Protein AF-A0A0M3HHJ2-F1 (afdb_monomer_lite)

Foldseek 3Di:
DVVVVVVCVPPPDDDDDDDDDPPDPDPVVSCVDPVVVVVVVVVVVVVVVVVVVVCVVPDDDPDPPCDPVNVVVVLVVVVLVVLVVLADPDDDDDPVLVVVLVVCVDPVDPDDDDDDDDDPPPCPSNSLSVSVVSCVVVVHDDDDD

pLDDT: mean 79.85, std 12.25, range [48.16, 93.69]

Structure (mmCIF, N/CA/C/O backbone):
data_AF-A0A0M3HHJ2-F1
#
_entry.id   AF-A0A0M3HHJ2-F1
#
loop_
_atom_site.group_PDB
_atom_site.id
_atom_site.type_symbol
_atom_site.label_atom_id
_atom_site.label_alt_id
_atom_site.label_comp_id
_atom_site.label_asym_id
_atom_site.label_entity_id
_atom_site.label_seq_id
_atom_site.pdbx_PDB_ins_code
_atom_site.Cartn_x
_atom_site.Cartn_y
_atom_site.Cartn_z
_atom_site.occupancy
_atom_site.B_iso_or_equiv
_atom_site.auth_seq_id
_atom_site.auth_comp_id
_atom_site.auth_asym_id
_atom_site.auth_atom_id
_atom_site.pdbx_PDB_model_num
ATOM 1 N N . MET A 1 1 ? 55.831 14.539 -34.216 1.00 48.16 1 MET A N 1
ATOM 2 C CA . MET A 1 1 ? 54.894 13.401 -34.379 1.00 48.16 1 MET A CA 1
ATOM 3 C C . MET A 1 1 ? 54.993 12.410 -33.214 1.00 48.16 1 MET A C 1
ATOM 5 O O . MET A 1 1 ? 53.961 11.958 -32.739 1.00 48.16 1 MET A O 1
ATOM 9 N N . GLU A 1 2 ? 56.197 12.122 -32.703 1.00 52.75 2 GLU A N 1
ATOM 10 C CA . GLU A 1 2 ? 56.403 11.235 -31.538 1.00 52.75 2 GLU A CA 1
ATOM 11 C C . GLU A 1 2 ? 55.781 11.752 -30.235 1.00 52.75 2 GLU A C 1
ATOM 13 O O . GLU A 1 2 ? 55.128 10.990 -29.535 1.00 52.75 2 GLU A O 1
ATOM 18 N N . ALA A 1 3 ? 55.873 13.056 -29.956 1.00 55.59 3 ALA A N 1
ATOM 19 C CA . ALA A 1 3 ? 55.270 13.647 -28.755 1.00 55.59 3 ALA A CA 1
ATOM 20 C C . ALA A 1 3 ? 53.742 13.441 -28.675 1.00 55.59 3 ALA A C 1
ATOM 22 O O . ALA A 1 3 ? 53.204 13.197 -27.600 1.00 55.59 3 ALA A O 1
ATOM 23 N N . LEU A 1 4 ? 53.047 13.474 -29.819 1.00 54.00 4 LEU A N 1
ATOM 24 C CA . LEU A 1 4 ? 51.604 13.230 -29.891 1.00 54.00 4 LEU A CA 1
ATOM 25 C C . LEU A 1 4 ? 51.278 11.743 -29.678 1.00 54.00 4 LEU A C 1
ATOM 27 O O . LEU A 1 4 ? 50.339 11.414 -28.961 1.00 54.00 4 LEU A O 1
ATOM 31 N N . LYS A 1 5 ? 52.080 10.837 -30.256 1.00 57.84 5 LYS A N 1
ATOM 32 C CA . LYS A 1 5 ? 51.948 9.387 -30.032 1.00 57.84 5 LYS A CA 1
ATOM 33 C C . LYS A 1 5 ? 52.146 9.013 -28.561 1.00 57.84 5 LYS A C 1
ATOM 35 O O . LYS A 1 5 ? 51.390 8.190 -28.046 1.00 57.84 5 LYS A O 1
ATOM 40 N N . ASN A 1 6 ? 53.117 9.633 -27.895 1.00 60.94 6 ASN A N 1
ATOM 41 C CA . ASN A 1 6 ? 53.414 9.367 -26.488 1.00 60.94 6 ASN A CA 1
ATOM 42 C C . ASN A 1 6 ? 52.291 9.886 -25.577 1.00 60.94 6 ASN A C 1
ATOM 44 O O . ASN A 1 6 ? 51.781 9.127 -24.760 1.00 60.94 6 ASN A O 1
ATOM 48 N N . ALA A 1 7 ? 51.800 11.108 -25.816 1.00 57.25 7 ALA A N 1
ATOM 49 C CA . ALA A 1 7 ? 50.676 11.674 -25.066 1.00 57.25 7 ALA A CA 1
ATOM 50 C C . ALA A 1 7 ? 49.378 10.848 -25.200 1.00 57.25 7 ALA A C 1
ATOM 52 O O . ALA A 1 7 ? 48.628 10.694 -24.238 1.00 57.25 7 ALA A O 1
ATOM 53 N N . ILE A 1 8 ? 49.116 10.277 -26.381 1.00 54.19 8 ILE A N 1
ATOM 54 C CA . ILE A 1 8 ? 47.955 9.401 -26.604 1.00 54.19 8 ILE A CA 1
ATOM 55 C C . ILE A 1 8 ? 48.124 8.072 -25.853 1.00 54.19 8 ILE A C 1
ATOM 57 O O . ILE A 1 8 ? 47.176 7.614 -25.216 1.00 54.19 8 ILE A O 1
ATOM 61 N N . SER A 1 9 ? 49.327 7.493 -25.875 1.00 56.72 9 SER A N 1
ATOM 62 C CA . SER A 1 9 ? 49.628 6.202 -25.236 1.00 56.72 9 SER A CA 1
ATOM 63 C C . SER A 1 9 ? 49.538 6.250 -23.704 1.00 56.72 9 SER A C 1
ATOM 65 O O . SER A 1 9 ? 49.167 5.258 -23.083 1.00 56.72 9 SER A O 1
ATOM 67 N N . GLU A 1 10 ? 49.825 7.401 -23.092 1.00 56.75 10 GLU A N 1
ATOM 68 C CA . GLU A 1 10 ? 49.788 7.600 -21.633 1.00 56.75 10 GLU A CA 1
ATOM 69 C C . GLU A 1 10 ? 48.380 7.897 -21.083 1.00 56.75 10 GLU A C 1
ATOM 71 O O . GLU A 1 10 ? 48.121 7.709 -19.897 1.00 56.75 10 GLU A O 1
ATOM 76 N N . SER A 1 11 ? 47.440 8.324 -21.931 1.00 53.50 11 SER A N 1
ATOM 77 C CA . SER A 1 11 ? 46.124 8.826 -21.501 1.00 53.50 11 SER A CA 1
ATOM 78 C C . SER A 1 11 ? 45.073 7.750 -21.184 1.00 53.50 11 SER A C 1
ATOM 80 O O . SER A 1 11 ? 43.945 8.082 -20.821 1.00 53.50 11 SER A O 1
ATOM 82 N N . GLY A 1 12 ? 45.388 6.461 -21.372 1.00 56.66 12 GLY A N 1
ATOM 83 C CA . GLY A 1 12 ? 44.400 5.372 -21.291 1.00 56.66 12 GLY A CA 1
ATOM 84 C C . GLY A 1 12 ? 43.265 5.485 -22.323 1.00 56.66 12 GLY A C 1
ATOM 85 O O . GLY A 1 12 ? 42.301 4.719 -22.278 1.00 56.66 12 GLY A O 1
ATOM 86 N N . ALA A 1 13 ? 43.359 6.438 -23.257 1.00 59.44 13 ALA A N 1
ATOM 87 C CA . ALA A 1 13 ? 42.352 6.676 -24.269 1.00 59.44 13 ALA A CA 1
ATOM 88 C C . ALA A 1 13 ? 42.357 5.545 -25.299 1.00 59.44 13 ALA A C 1
ATOM 90 O O . ALA A 1 13 ? 43.370 5.188 -25.897 1.00 59.44 13 ALA A O 1
ATOM 91 N N . SER A 1 14 ? 41.174 5.000 -25.547 1.00 56.97 14 SER A N 1
ATOM 92 C CA . SER A 1 14 ? 40.953 4.011 -26.590 1.00 56.97 14 SER A CA 1
ATOM 93 C C . SER A 1 14 ? 40.984 4.691 -27.964 1.00 56.97 14 SER A C 1
ATOM 95 O O . SER A 1 14 ? 40.041 5.391 -28.327 1.00 56.97 14 SER A O 1
ATOM 97 N N . THR A 1 15 ? 42.053 4.508 -28.744 1.00 60.69 15 THR A N 1
ATOM 98 C CA . THR A 1 15 ? 42.160 5.115 -30.082 1.00 60.69 15 THR A CA 1
ATOM 99 C C . THR A 1 15 ? 41.278 4.377 -31.097 1.00 60.69 15 THR A C 1
ATOM 101 O O . THR A 1 15 ? 41.229 3.143 -31.135 1.00 60.69 15 THR A O 1
ATOM 104 N N . ILE A 1 16 ? 40.572 5.134 -31.940 1.00 57.06 16 ILE A N 1
ATOM 105 C CA . ILE A 1 16 ? 39.999 4.636 -33.195 1.00 57.06 16 ILE A CA 1
ATOM 106 C C . ILE A 1 16 ? 40.971 5.062 -34.291 1.00 57.06 16 ILE A C 1
ATOM 108 O O . ILE A 1 16 ? 41.053 6.242 -34.619 1.00 57.06 16 ILE A O 1
ATOM 112 N N . ALA A 1 17 ? 41.747 4.116 -34.810 1.00 56.50 17 ALA A N 1
ATOM 113 C CA . ALA A 1 17 ? 42.614 4.352 -35.954 1.00 56.50 17 ALA A CA 1
ATOM 114 C C . ALA A 1 17 ? 41.963 3.724 -37.185 1.00 56.50 17 ALA A C 1
ATOM 116 O O . ALA A 1 17 ? 41.755 2.512 -37.226 1.00 56.50 17 ALA A O 1
ATOM 117 N N . LEU A 1 18 ? 41.641 4.548 -38.176 1.00 57.59 18 LEU A N 1
ATOM 118 C CA . LEU A 1 18 ? 41.281 4.078 -39.505 1.00 57.59 18 LEU A CA 1
ATOM 119 C C . LEU A 1 18 ? 42.432 4.396 -40.446 1.00 57.59 18 LEU A C 1
ATOM 121 O O . LEU A 1 18 ? 42.807 5.553 -40.621 1.00 57.59 18 LEU A O 1
ATOM 125 N N . SER A 1 19 ? 43.008 3.356 -41.036 1.00 56.81 19 SER A N 1
ATOM 126 C CA . SER A 1 19 ? 43.989 3.520 -42.098 1.00 56.81 19 SER A CA 1
ATOM 127 C C . SER A 1 19 ? 43.249 3.782 -43.402 1.00 56.81 19 SER A C 1
ATOM 129 O O . SER A 1 19 ? 42.636 2.877 -43.963 1.00 56.81 19 SER A O 1
ATOM 131 N N . VAL A 1 20 ? 43.308 5.022 -43.880 1.00 59.34 20 VAL A N 1
ATOM 132 C CA . VAL A 1 20 ? 42.865 5.375 -45.230 1.00 59.34 20 VAL A CA 1
ATOM 133 C C . VAL A 1 20 ? 44.094 5.483 -46.114 1.00 59.34 20 VAL A C 1
ATOM 135 O O . VAL A 1 20 ? 45.018 6.231 -45.806 1.00 59.34 20 VAL A O 1
ATOM 138 N N . GLN A 1 21 ? 44.096 4.739 -47.213 1.00 60.12 21 GLN A N 1
ATOM 139 C CA . GLN A 1 21 ? 45.000 4.979 -48.329 1.00 60.12 21 GLN A CA 1
ATOM 140 C C . GLN A 1 21 ? 44.179 5.641 -49.437 1.00 60.12 21 GLN A C 1
ATOM 142 O O . GLN A 1 21 ? 43.449 4.937 -50.140 1.00 60.12 21 GLN A O 1
ATOM 147 N N . PRO A 1 22 ? 44.211 6.980 -49.565 1.00 59.59 22 PRO A N 1
ATOM 148 C CA . PRO A 1 22 ? 43.625 7.622 -50.730 1.00 59.59 22 PRO A CA 1
ATOM 149 C C . PRO A 1 22 ? 44.327 7.081 -51.985 1.00 59.59 22 PRO A C 1
ATOM 151 O O . PRO A 1 22 ? 45.543 6.888 -52.000 1.00 59.59 22 PRO A O 1
ATOM 154 N N . GLN A 1 23 ? 43.556 6.769 -53.029 1.00 57.31 23 GLN A N 1
ATOM 155 C CA . GLN A 1 23 ? 44.124 6.400 -54.325 1.00 57.31 23 GLN A CA 1
ATOM 156 C C . GLN A 1 23 ? 44.647 7.675 -54.999 1.00 57.31 23 GLN A C 1
ATOM 158 O O . GLN A 1 23 ? 43.946 8.283 -55.801 1.00 57.31 23 GLN A O 1
ATOM 163 N N . GLY A 1 24 ? 45.859 8.091 -54.627 1.00 61.88 24 GLY A N 1
ATOM 164 C CA . GLY A 1 24 ? 46.546 9.263 -55.174 1.00 61.88 24 GLY A CA 1
ATOM 165 C C . GLY A 1 24 ? 46.856 10.342 -54.134 1.00 61.88 24 GLY A C 1
ATOM 166 O O . GLY A 1 24 ? 46.268 10.376 -53.055 1.00 61.88 24 GLY A O 1
ATOM 167 N N . ASP A 1 25 ? 47.791 11.225 -54.489 1.00 65.94 25 ASP A N 1
ATOM 168 C CA . ASP A 1 25 ? 48.293 12.307 -53.629 1.00 65.94 25 ASP A CA 1
ATOM 169 C C . ASP A 1 25 ? 47.376 13.550 -53.611 1.00 65.94 25 ASP A C 1
ATOM 171 O O . ASP A 1 25 ? 47.630 14.505 -52.876 1.00 65.94 25 ASP A O 1
ATOM 175 N N . ASP A 1 26 ? 46.302 13.550 -54.410 1.00 76.25 26 ASP A N 1
ATOM 176 C CA . ASP A 1 26 ? 45.346 14.655 -54.501 1.00 76.25 26 ASP A CA 1
ATOM 177 C C . ASP A 1 26 ? 44.204 14.494 -53.484 1.00 76.25 26 ASP A C 1
ATOM 179 O O . ASP A 1 26 ? 43.200 13.803 -53.698 1.00 76.25 26 ASP A O 1
ATOM 183 N N . ILE A 1 27 ? 44.384 15.155 -52.344 1.00 72.88 27 ILE A N 1
ATOM 184 C CA . ILE A 1 27 ? 43.429 15.174 -51.235 1.00 72.88 27 ILE A CA 1
ATOM 185 C C . ILE A 1 27 ? 42.134 15.899 -51.630 1.00 72.88 27 ILE A C 1
ATOM 187 O O . ILE A 1 27 ? 41.060 15.484 -51.195 1.00 72.88 27 ILE A O 1
ATOM 191 N N . GLU A 1 28 ? 42.198 16.945 -52.459 1.00 77.25 28 GLU A N 1
ATOM 192 C CA . GLU A 1 28 ? 41.009 17.709 -52.861 1.00 77.25 28 GLU A CA 1
ATOM 193 C C . GLU A 1 28 ? 40.093 16.861 -53.748 1.00 77.25 28 GLU A C 1
ATOM 195 O O . GLU A 1 28 ? 38.879 16.811 -53.521 1.00 77.25 28 GLU A O 1
ATOM 200 N N . ALA A 1 29 ? 40.677 16.109 -54.684 1.00 77.12 29 ALA A N 1
ATOM 201 C CA . ALA A 1 29 ? 39.942 15.141 -55.492 1.00 77.12 29 ALA A CA 1
ATOM 202 C C . ALA A 1 29 ? 39.363 13.997 -54.641 1.00 77.12 29 ALA A C 1
ATOM 204 O O . ALA A 1 29 ? 38.242 13.539 -54.884 1.00 77.12 29 ALA A O 1
ATOM 205 N N . TRP A 1 30 ? 40.090 13.545 -53.613 1.00 79.56 30 TRP A N 1
ATOM 206 C CA . TRP A 1 30 ? 39.602 12.504 -52.710 1.00 79.56 30 TRP A CA 1
ATOM 207 C C . TRP A 1 30 ? 38.410 12.968 -51.865 1.00 79.56 30 TRP A C 1
ATOM 209 O O . TRP A 1 30 ? 37.441 12.216 -51.750 1.00 79.56 30 TRP A O 1
ATOM 219 N N . LEU A 1 31 ? 38.433 14.196 -51.332 1.00 78.62 31 LEU A N 1
ATOM 220 C CA . LEU A 1 31 ? 37.332 14.768 -50.539 1.00 78.62 31 LEU A CA 1
ATOM 221 C C . LEU A 1 31 ? 36.017 14.859 -51.326 1.00 78.62 31 LEU A C 1
ATOM 223 O O . LEU A 1 31 ? 34.941 14.766 -50.741 1.00 78.62 31 LEU A O 1
ATOM 227 N N . GLN A 1 32 ? 36.096 15.006 -52.649 1.00 80.19 32 GLN A N 1
ATOM 228 C CA . GLN A 1 32 ? 34.934 15.035 -53.545 1.00 80.19 32 GLN A CA 1
ATOM 229 C C . GLN A 1 32 ? 34.522 13.638 -54.045 1.00 80.19 32 GLN A C 1
ATOM 231 O O . GLN A 1 32 ? 33.596 13.502 -54.847 1.00 80.19 32 GLN A O 1
ATOM 236 N N . SER A 1 33 ? 35.214 12.583 -53.607 1.00 79.94 33 SER A N 1
ATOM 237 C CA . SER A 1 33 ? 34.991 11.222 -54.083 1.00 79.94 33 SER A CA 1
ATOM 238 C C . SER A 1 33 ? 33.978 10.457 -53.227 1.00 79.94 33 SER A C 1
ATOM 240 O O . SER A 1 33 ? 33.915 10.591 -52.007 1.00 79.94 33 SER A O 1
ATOM 242 N N . ARG A 1 34 ? 33.284 9.495 -53.847 1.00 80.50 34 ARG A N 1
ATOM 243 C CA . ARG A 1 34 ? 32.437 8.526 -53.123 1.00 80.50 34 ARG A CA 1
ATOM 244 C C . ARG A 1 34 ? 33.210 7.674 -52.108 1.00 80.50 34 ARG A C 1
ATOM 246 O O . ARG A 1 34 ? 32.599 7.038 -51.251 1.00 80.50 34 ARG A O 1
ATOM 253 N N . ALA A 1 35 ? 34.533 7.574 -52.249 1.00 78.56 35 ALA A N 1
ATOM 254 C CA . ALA A 1 35 ? 35.369 6.846 -51.303 1.00 78.56 35 ALA A CA 1
ATOM 255 C C . ALA A 1 35 ? 35.505 7.611 -49.977 1.00 78.56 35 ALA A C 1
ATOM 257 O O . ALA A 1 35 ? 35.519 6.977 -48.924 1.00 78.56 35 ALA A O 1
ATOM 258 N N . HIS A 1 36 ? 35.537 8.947 -50.026 1.00 81.12 36 HIS A N 1
ATOM 259 C CA . HIS A 1 36 ? 35.484 9.798 -48.840 1.00 81.12 36 HIS A CA 1
ATOM 260 C C . HIS A 1 36 ? 34.131 9.677 -48.127 1.00 81.12 36 HIS A C 1
ATOM 262 O O . HIS A 1 36 ? 34.112 9.421 -46.926 1.00 81.12 36 HIS A O 1
ATOM 268 N N . ASP A 1 37 ? 33.012 9.727 -48.854 1.00 83.00 37 ASP A N 1
ATOM 269 C CA . ASP A 1 37 ? 31.679 9.583 -48.243 1.00 83.00 37 ASP A CA 1
ATOM 270 C C . ASP A 1 37 ? 31.536 8.245 -47.496 1.00 83.00 37 ASP A C 1
ATOM 272 O O . ASP A 1 37 ? 31.170 8.202 -46.322 1.00 83.00 37 ASP A O 1
ATOM 276 N N . LYS A 1 38 ? 31.950 7.139 -48.132 1.00 82.44 38 LYS A N 1
ATOM 277 C CA . LYS A 1 38 ? 31.966 5.807 -47.499 1.00 82.44 38 LYS A CA 1
ATOM 278 C C . LYS A 1 38 ? 32.879 5.733 -46.278 1.00 82.44 38 LYS A C 1
ATOM 280 O O . LYS A 1 38 ? 32.596 4.976 -45.346 1.00 82.44 38 LYS A O 1
ATOM 285 N N . TYR A 1 39 ? 33.989 6.465 -46.297 1.00 82.06 39 TYR A N 1
ATOM 286 C CA . TYR A 1 39 ? 34.889 6.551 -45.156 1.00 82.06 39 TYR A CA 1
ATOM 287 C C . TYR A 1 39 ? 34.216 7.262 -43.977 1.00 82.06 39 TYR A C 1
ATOM 289 O O . TYR A 1 39 ? 34.254 6.736 -42.865 1.00 82.06 39 TYR A O 1
ATOM 297 N N . ILE A 1 40 ? 33.554 8.399 -44.219 1.00 81.50 40 ILE A N 1
ATOM 298 C CA . ILE A 1 40 ? 32.820 9.143 -43.187 1.00 81.50 40 ILE A CA 1
ATOM 299 C C . ILE A 1 40 ? 31.703 8.291 -42.580 1.00 81.50 40 ILE A C 1
ATOM 301 O O . ILE A 1 40 ? 31.589 8.230 -41.352 1.00 81.50 40 ILE A O 1
ATOM 305 N N . ASP A 1 41 ? 30.938 7.571 -43.402 1.00 84.56 41 ASP A N 1
ATOM 306 C CA . ASP A 1 41 ? 29.889 6.663 -42.922 1.00 84.56 41 ASP A CA 1
ATOM 307 C C . ASP A 1 41 ? 30.471 5.546 -42.044 1.00 84.56 41 ASP A C 1
ATOM 309 O O . ASP A 1 41 ? 29.999 5.295 -40.931 1.00 84.56 41 ASP A O 1
ATOM 313 N N . SER A 1 42 ? 31.550 4.908 -42.508 1.00 81.69 42 SER A N 1
ATOM 314 C CA . SER A 1 42 ? 32.218 3.823 -41.777 1.00 81.69 42 SER A CA 1
ATOM 315 C C . SER A 1 42 ? 32.805 4.306 -40.448 1.00 81.69 42 SER A C 1
ATOM 317 O O . SER A 1 42 ? 32.677 3.631 -39.425 1.00 81.69 42 SER A O 1
ATOM 319 N N . PHE A 1 43 ? 33.417 5.492 -40.439 1.00 82.62 43 PHE A N 1
ATOM 320 C CA . PHE A 1 43 ? 33.934 6.120 -39.227 1.00 82.62 43 PHE A CA 1
ATOM 321 C C . PHE A 1 43 ? 32.812 6.436 -38.238 1.00 82.62 43 PHE A C 1
ATOM 323 O O . PHE A 1 43 ? 32.913 6.090 -37.060 1.00 82.62 43 PHE A O 1
ATOM 330 N N . THR A 1 44 ? 31.720 7.028 -38.719 1.00 85.00 44 THR A N 1
ATOM 331 C CA . THR A 1 44 ? 30.567 7.394 -37.891 1.00 85.00 44 THR A CA 1
ATOM 332 C C . THR A 1 44 ? 29.950 6.164 -37.228 1.00 85.00 44 THR A C 1
ATOM 334 O O . THR A 1 44 ? 29.718 6.174 -36.018 1.00 85.00 44 THR A O 1
ATOM 337 N N . HIS A 1 45 ? 29.762 5.073 -37.976 1.00 86.19 45 HIS A N 1
ATOM 338 C CA . HIS A 1 45 ? 29.265 3.812 -37.422 1.00 86.19 45 HIS A CA 1
ATOM 339 C C . HIS A 1 45 ? 30.166 3.259 -36.313 1.00 86.19 45 HIS A C 1
ATOM 341 O O . HIS A 1 45 ? 29.678 2.932 -35.230 1.00 86.19 45 HIS A O 1
ATOM 347 N N . LEU A 1 46 ? 31.481 3.221 -36.540 1.00 82.50 46 LEU A N 1
ATOM 348 C CA . LEU A 1 46 ? 32.439 2.713 -35.556 1.00 82.50 46 LEU A CA 1
ATOM 349 C C . LEU A 1 46 ? 32.478 3.558 -34.278 1.00 82.50 46 LEU A C 1
ATOM 351 O O . LEU A 1 46 ? 32.586 3.010 -33.178 1.00 82.50 46 LEU A O 1
ATOM 355 N N . VAL A 1 47 ? 32.373 4.883 -34.405 1.00 83.81 47 VAL A N 1
ATOM 356 C CA . VAL A 1 47 ? 32.300 5.790 -33.252 1.00 83.81 47 VAL A CA 1
ATOM 357 C C . VAL A 1 47 ? 31.013 5.551 -32.462 1.00 83.81 47 VAL A C 1
ATOM 359 O O . VAL A 1 47 ? 31.074 5.397 -31.241 1.00 83.81 47 VAL A O 1
ATOM 362 N N . ILE A 1 48 ? 29.861 5.471 -33.138 1.00 87.69 48 ILE A N 1
ATOM 363 C CA . ILE A 1 48 ? 28.559 5.241 -32.494 1.00 87.69 48 ILE A CA 1
ATOM 364 C C . ILE A 1 48 ? 28.546 3.910 -31.741 1.00 87.69 48 ILE A C 1
ATOM 366 O O . ILE A 1 48 ? 28.142 3.871 -30.577 1.00 87.69 48 ILE A O 1
ATOM 370 N N . ASP A 1 49 ? 29.008 2.828 -32.367 1.00 84.06 49 ASP A N 1
ATOM 371 C CA . ASP A 1 49 ? 29.007 1.508 -31.736 1.00 84.06 49 ASP A CA 1
ATOM 372 C C . ASP A 1 49 ? 29.945 1.457 -30.528 1.00 84.06 49 ASP A C 1
ATOM 374 O O . ASP A 1 49 ? 29.595 0.894 -29.488 1.00 84.06 49 ASP A O 1
ATOM 378 N N . ARG A 1 50 ? 31.110 2.111 -30.606 1.00 82.06 50 ARG A N 1
ATOM 379 C CA . ARG A 1 50 ? 32.041 2.179 -29.474 1.00 82.06 50 ARG A CA 1
ATOM 380 C C . ARG A 1 50 ? 31.480 2.998 -28.316 1.00 82.06 50 ARG A C 1
ATOM 382 O O . ARG A 1 50 ? 31.606 2.570 -27.171 1.00 82.06 50 ARG A O 1
ATOM 389 N N . LEU A 1 51 ? 30.830 4.130 -28.597 1.00 83.31 51 LEU A N 1
ATOM 390 C CA . LEU A 1 51 ? 30.149 4.931 -27.576 1.00 83.31 51 LEU A CA 1
ATOM 391 C C . LEU A 1 51 ? 29.001 4.154 -26.931 1.00 83.31 51 LEU A C 1
ATOM 393 O O . LEU A 1 51 ? 28.883 4.162 -25.708 1.00 83.31 51 LEU A O 1
ATOM 397 N N . ARG A 1 52 ? 28.197 3.433 -27.721 1.00 84.00 52 ARG A N 1
ATOM 398 C CA . ARG A 1 52 ? 27.115 2.587 -27.201 1.00 84.00 52 ARG A CA 1
ATOM 399 C C . ARG A 1 52 ? 27.662 1.516 -26.260 1.00 84.00 52 ARG A C 1
ATOM 401 O O . ARG A 1 52 ? 27.167 1.389 -25.147 1.00 84.00 52 ARG A O 1
ATOM 408 N N . ASN A 1 53 ? 28.716 0.811 -26.668 1.00 81.38 53 ASN A N 1
ATOM 409 C CA . ASN A 1 53 ? 29.349 -0.221 -25.847 1.00 81.38 53 ASN A CA 1
ATOM 410 C C . ASN A 1 53 ? 29.968 0.354 -24.565 1.00 81.38 53 ASN A C 1
ATOM 412 O O . ASN A 1 53 ? 29.839 -0.250 -23.502 1.00 81.38 53 ASN A O 1
ATOM 416 N N . LEU A 1 54 ? 30.589 1.536 -24.639 1.00 79.56 54 LEU A N 1
ATOM 417 C CA . LEU A 1 54 ? 31.121 2.226 -23.465 1.00 79.56 54 LEU A CA 1
ATOM 418 C C . LEU A 1 54 ? 29.999 2.602 -22.490 1.00 79.56 54 LEU A C 1
ATOM 420 O O . LEU A 1 54 ? 30.091 2.284 -21.305 1.00 79.56 54 LEU A O 1
ATOM 424 N N . ILE A 1 55 ? 28.920 3.211 -22.989 1.00 78.75 55 ILE A N 1
ATOM 425 C CA . ILE A 1 55 ? 27.741 3.553 -22.184 1.00 78.75 55 ILE A CA 1
ATOM 426 C C . ILE A 1 55 ? 27.167 2.294 -21.532 1.00 78.75 55 ILE A C 1
ATOM 428 O O . ILE A 1 55 ? 26.932 2.299 -20.329 1.00 78.75 55 ILE A O 1
ATOM 432 N N . SER A 1 56 ? 27.006 1.200 -22.278 1.00 76.06 56 SER A N 1
ATOM 433 C CA . SER A 1 56 ? 26.532 -0.077 -21.735 1.00 76.06 56 SER A CA 1
ATOM 434 C C . SER A 1 56 ? 27.471 -0.674 -20.683 1.00 76.06 56 SER A C 1
ATOM 436 O O . SER A 1 56 ? 26.990 -1.298 -19.746 1.00 76.06 56 SER A O 1
ATOM 438 N N . SER A 1 57 ? 28.787 -0.481 -20.809 1.00 75.06 57 SER A N 1
ATOM 439 C CA . SER A 1 57 ? 29.774 -0.988 -19.843 1.00 75.06 57 SER A CA 1
ATOM 440 C C . SER A 1 57 ? 29.827 -0.196 -18.531 1.00 75.06 57 SER A C 1
ATOM 442 O O . SER A 1 57 ? 30.189 -0.754 -17.499 1.00 75.06 57 SER A O 1
ATOM 444 N N . ILE A 1 58 ? 29.468 1.094 -18.565 1.00 74.81 58 ILE A N 1
ATOM 445 C CA . ILE A 1 58 ? 29.450 1.991 -17.394 1.00 74.81 58 ILE A CA 1
ATOM 446 C C . ILE A 1 58 ? 28.051 2.057 -16.770 1.00 74.81 58 ILE A C 1
ATOM 448 O O . ILE A 1 58 ? 27.913 2.358 -15.584 1.00 74.81 58 ILE A O 1
ATOM 452 N N . ALA A 1 59 ? 27.005 1.784 -17.551 1.00 70.19 59 ALA A N 1
ATOM 453 C CA . ALA A 1 59 ? 25.644 1.719 -17.054 1.00 70.19 59 ALA A CA 1
ATOM 454 C C . ALA A 1 59 ? 25.561 0.659 -15.952 1.00 70.19 59 ALA A C 1
ATOM 456 O O . ALA A 1 59 ? 25.691 -0.540 -16.201 1.00 70.19 59 ALA A O 1
ATOM 457 N N . ALA A 1 60 ? 25.336 1.112 -14.718 1.00 63.44 60 ALA A N 1
ATOM 458 C CA . ALA A 1 60 ? 24.997 0.215 -13.631 1.00 63.44 60 ALA A CA 1
ATOM 459 C C . ALA A 1 60 ? 23.758 -0.596 -14.047 1.00 63.44 60 ALA A C 1
ATOM 461 O O . ALA A 1 60 ? 22.835 -0.019 -14.641 1.00 63.44 60 ALA A O 1
ATOM 462 N N . PRO A 1 61 ? 23.706 -1.910 -13.756 1.00 63.34 61 PRO A N 1
ATOM 463 C CA . PRO A 1 61 ? 22.480 -2.663 -13.957 1.00 63.34 61 PRO A CA 1
ATOM 464 C C . PRO A 1 61 ? 21.351 -1.915 -13.240 1.00 63.34 61 PRO A C 1
ATOM 466 O O . PRO A 1 61 ? 21.572 -1.429 -12.123 1.00 63.34 61 PRO A O 1
ATOM 469 N N . PRO A 1 62 ? 20.170 -1.758 -13.866 1.00 60.66 62 PRO A N 1
ATOM 470 C CA . PRO A 1 62 ? 19.062 -1.081 -13.216 1.00 60.66 62 PRO A CA 1
ATOM 471 C C . PRO A 1 62 ? 18.844 -1.754 -11.864 1.00 60.66 62 PRO A C 1
ATOM 473 O O . PRO A 1 62 ? 18.721 -2.980 -11.794 1.00 60.66 62 PRO A O 1
ATOM 476 N N . ALA A 1 63 ? 18.865 -0.957 -10.789 1.00 61.81 63 ALA A N 1
ATOM 477 C CA . ALA A 1 63 ? 18.530 -1.455 -9.463 1.00 61.81 63 ALA A CA 1
ATOM 478 C C . ALA A 1 63 ? 17.218 -2.243 -9.590 1.00 61.81 63 ALA A C 1
ATOM 480 O O . ALA A 1 63 ? 16.324 -1.768 -10.304 1.00 61.81 63 ALA A O 1
ATOM 481 N N . PRO A 1 64 ? 17.102 -3.440 -8.981 1.00 61.19 64 PRO A N 1
ATOM 482 C CA . PRO A 1 64 ? 15.896 -4.243 -9.106 1.00 61.19 64 PRO A CA 1
ATOM 483 C C . PRO A 1 64 ? 14.712 -3.341 -8.786 1.00 61.19 64 PRO A C 1
A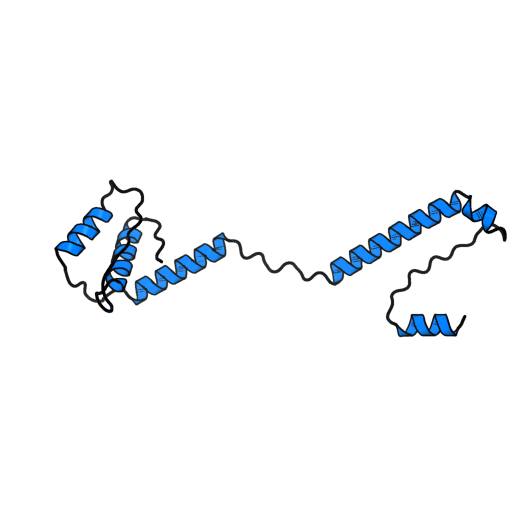TOM 485 O O . PRO A 1 64 ? 14.658 -2.748 -7.707 1.00 61.19 64 PRO A O 1
ATOM 488 N N . SER A 1 65 ? 13.826 -3.154 -9.766 1.00 65.38 65 SER A N 1
ATOM 489 C CA . SER A 1 65 ? 12.701 -2.245 -9.625 1.00 65.38 65 SER A CA 1
ATOM 490 C C . SER A 1 65 ? 11.822 -2.804 -8.515 1.00 65.38 65 SER A C 1
ATOM 492 O O . SER A 1 65 ? 11.076 -3.762 -8.734 1.00 65.38 65 SER A O 1
ATOM 494 N N . ILE A 1 66 ? 11.945 -2.264 -7.304 1.00 72.00 66 ILE A N 1
ATOM 495 C CA . ILE A 1 66 ? 11.034 -2.610 -6.221 1.00 72.00 66 ILE A CA 1
ATOM 496 C C . ILE A 1 66 ? 9.676 -2.104 -6.687 1.00 72.00 66 ILE A C 1
ATOM 498 O O . ILE A 1 66 ? 9.437 -0.900 -6.764 1.00 72.00 66 ILE A O 1
ATOM 502 N N . SER A 1 67 ? 8.817 -3.033 -7.097 1.00 81.00 67 SER A N 1
ATOM 503 C CA . SER A 1 67 ? 7.493 -2.685 -7.597 1.00 81.00 67 SER A CA 1
ATOM 504 C C . SER A 1 67 ? 6.712 -1.952 -6.505 1.00 81.00 67 SER A C 1
ATOM 506 O O . SER A 1 67 ? 6.844 -2.264 -5.319 1.00 81.00 67 SER A O 1
ATOM 508 N N . ALA A 1 68 ? 5.854 -1.007 -6.893 1.00 80.62 68 ALA A N 1
ATOM 509 C CA . ALA A 1 68 ? 4.970 -0.320 -5.950 1.00 80.62 68 ALA A CA 1
ATOM 510 C C . ALA A 1 68 ? 4.145 -1.318 -5.111 1.00 80.62 68 ALA A C 1
ATOM 512 O O . ALA A 1 68 ? 3.935 -1.103 -3.921 1.00 80.62 68 ALA A O 1
ATOM 513 N N . SER A 1 69 ? 3.769 -2.460 -5.699 1.00 79.75 69 SER A N 1
ATOM 514 C CA . SER A 1 69 ? 3.115 -3.569 -4.999 1.00 79.75 69 SER A CA 1
ATOM 515 C C . SER A 1 69 ? 3.969 -4.193 -3.893 1.00 79.75 69 SER A C 1
ATOM 517 O O . SER A 1 69 ? 3.430 -4.557 -2.854 1.00 79.75 69 SER A O 1
ATOM 519 N N . MET A 1 70 ? 5.289 -4.311 -4.076 1.00 84.56 70 MET A N 1
ATOM 520 C CA . MET A 1 70 ? 6.180 -4.824 -3.027 1.00 84.56 70 MET A CA 1
ATOM 521 C C . MET A 1 70 ? 6.311 -3.841 -1.865 1.00 84.56 70 MET A C 1
ATOM 523 O O . MET A 1 70 ? 6.349 -4.270 -0.715 1.00 84.56 70 MET A O 1
ATOM 527 N N . ILE A 1 71 ? 6.355 -2.538 -2.156 1.00 85.00 71 ILE A N 1
ATOM 528 C CA . ILE A 1 71 ? 6.394 -1.494 -1.123 1.00 85.00 71 ILE A CA 1
ATOM 529 C C . ILE A 1 71 ? 5.090 -1.510 -0.324 1.00 85.00 71 ILE A C 1
ATOM 531 O O . ILE A 1 71 ? 5.137 -1.621 0.896 1.00 85.00 71 ILE A O 1
ATOM 535 N N . ALA A 1 72 ? 3.945 -1.485 -1.013 1.00 82.94 72 ALA A N 1
ATOM 536 C CA . ALA A 1 72 ? 2.629 -1.501 -0.379 1.00 82.94 72 ALA A CA 1
ATOM 537 C C . ALA A 1 72 ? 2.415 -2.756 0.478 1.00 82.94 72 ALA A C 1
ATOM 539 O O . ALA A 1 72 ? 1.922 -2.658 1.597 1.00 82.94 72 ALA A O 1
ATOM 540 N N . LYS A 1 73 ? 2.840 -3.929 -0.011 1.00 85.50 73 LYS A N 1
ATOM 541 C CA . LYS A 1 73 ? 2.771 -5.169 0.768 1.00 85.50 73 LYS A CA 1
ATOM 542 C C . LYS A 1 73 ? 3.625 -5.089 2.033 1.00 85.50 73 LYS A C 1
ATOM 544 O O . LYS A 1 73 ? 3.147 -5.424 3.105 1.00 85.50 73 LYS A O 1
ATOM 549 N N . LYS A 1 74 ? 4.865 -4.608 1.918 1.00 87.38 74 LYS A N 1
ATOM 550 C CA . LYS A 1 74 ? 5.761 -4.467 3.072 1.00 87.38 74 LYS A CA 1
ATOM 551 C C . LYS A 1 74 ? 5.219 -3.471 4.102 1.00 87.38 74 LYS A C 1
ATOM 553 O O . LYS A 1 74 ? 5.360 -3.702 5.297 1.00 87.38 74 LYS A O 1
ATOM 558 N N . GLU A 1 75 ? 4.627 -2.369 3.651 1.00 86.25 75 GLU A N 1
ATOM 559 C CA . GLU A 1 75 ? 3.969 -1.392 4.522 1.00 86.25 75 GLU A CA 1
ATOM 560 C C . GLU A 1 75 ? 2.775 -2.020 5.252 1.00 86.25 75 GLU A C 1
ATOM 562 O O . GLU A 1 75 ? 2.669 -1.895 6.472 1.00 86.25 75 GLU A O 1
ATOM 567 N N . ASP A 1 76 ? 1.923 -2.762 4.540 1.00 85.00 76 ASP A N 1
ATOM 568 C CA . ASP A 1 76 ? 0.800 -3.464 5.159 1.00 85.00 76 ASP A CA 1
ATOM 569 C C . ASP A 1 76 ? 1.268 -4.506 6.186 1.00 85.00 76 ASP A C 1
ATOM 571 O O . ASP A 1 76 ? 0.782 -4.496 7.319 1.00 85.00 76 ASP A O 1
ATOM 575 N N . ASP A 1 77 ? 2.272 -5.323 5.845 1.00 87.88 77 ASP A N 1
ATOM 576 C CA . ASP A 1 77 ? 2.866 -6.324 6.741 1.00 87.88 77 ASP A CA 1
ATOM 577 C C . ASP A 1 77 ? 3.353 -5.678 8.057 1.00 87.88 77 ASP A C 1
ATOM 579 O O . ASP A 1 77 ? 3.051 -6.176 9.144 1.00 87.88 77 ASP A O 1
ATOM 583 N N . LEU A 1 78 ? 4.020 -4.517 7.980 1.00 88.25 78 LEU A N 1
ATOM 584 C CA . LEU A 1 78 ? 4.471 -3.760 9.156 1.00 88.25 78 LEU A CA 1
ATOM 585 C C . LEU A 1 78 ? 3.301 -3.274 10.021 1.00 88.25 78 LEU A C 1
ATOM 587 O O . LEU A 1 78 ? 3.360 -3.342 11.252 1.00 88.25 78 LEU A O 1
ATOM 591 N N . HIS A 1 79 ? 2.222 -2.790 9.404 1.00 85.75 79 HIS A N 1
ATOM 592 C CA . HIS A 1 79 ? 1.037 -2.365 10.147 1.00 85.75 79 HIS A CA 1
ATOM 593 C C . HIS A 1 79 ? 0.304 -3.545 10.798 1.00 85.75 79 HIS A C 1
ATOM 595 O O . HIS A 1 79 ? -0.227 -3.393 11.902 1.00 85.75 79 HIS A O 1
ATOM 601 N N . VAL A 1 80 ? 0.275 -4.714 10.149 1.00 86.19 80 VAL A N 1
ATOM 602 C CA . VAL A 1 80 ? -0.275 -5.947 10.732 1.00 86.19 80 VAL A CA 1
ATOM 6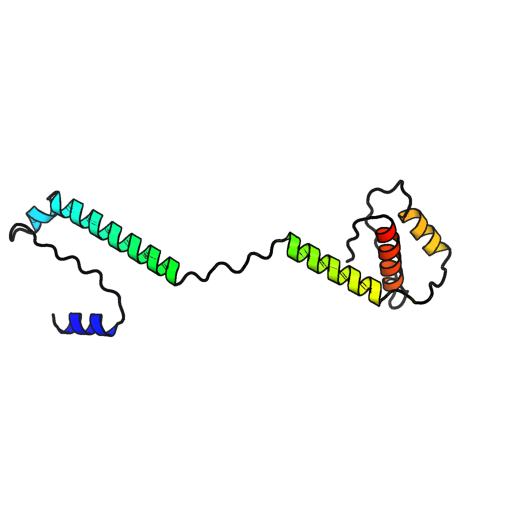03 C C . VAL A 1 80 ? 0.551 -6.389 11.937 1.00 86.19 80 VAL A C 1
ATOM 605 O O . VAL A 1 80 ? -0.018 -6.643 13.003 1.00 86.19 80 VAL A O 1
ATOM 608 N N . GLU A 1 81 ? 1.874 -6.450 11.794 1.00 89.06 81 GLU A N 1
ATOM 609 C CA . GLU A 1 81 ? 2.786 -6.843 12.870 1.00 89.06 81 GLU A CA 1
ATOM 610 C C . GLU A 1 81 ? 2.649 -5.903 14.073 1.00 89.06 81 GLU A C 1
ATOM 612 O O . GLU A 1 81 ? 2.435 -6.350 15.205 1.00 89.06 81 GLU A O 1
ATOM 617 N N . PHE A 1 82 ? 2.654 -4.590 13.822 1.00 88.75 82 PHE A N 1
ATOM 618 C CA . PHE A 1 82 ? 2.476 -3.591 14.868 1.00 88.75 82 PHE A CA 1
ATOM 619 C C . PHE A 1 82 ? 1.130 -3.744 15.580 1.00 88.75 82 PHE A C 1
ATOM 621 O O . PHE A 1 82 ? 1.098 -3.837 16.807 1.00 88.75 82 PHE A O 1
ATOM 628 N N . ALA A 1 83 ? 0.022 -3.819 14.837 1.00 87.06 83 ALA A N 1
ATOM 629 C CA . ALA A 1 83 ? -1.303 -3.948 15.435 1.00 87.06 83 ALA A CA 1
ATOM 630 C C . ALA A 1 83 ? -1.432 -5.218 16.282 1.00 87.06 83 ALA A C 1
ATOM 632 O O . ALA A 1 83 ? -2.025 -5.175 17.359 1.00 87.06 83 ALA A O 1
ATOM 633 N N . THR A 1 84 ? -0.828 -6.319 15.833 1.00 86.12 84 THR A N 1
ATOM 634 C CA . THR A 1 84 ? -0.784 -7.582 16.579 1.00 86.12 84 THR A CA 1
ATOM 635 C C . THR A 1 84 ? 0.015 -7.427 17.874 1.00 86.12 84 THR A C 1
ATOM 637 O O . THR A 1 84 ? -0.451 -7.853 18.928 1.00 86.12 84 THR A O 1
ATOM 640 N N . SER A 1 85 ? 1.170 -6.753 17.830 1.00 87.06 85 SER A N 1
ATOM 641 C CA . SER A 1 85 ? 2.008 -6.507 19.016 1.00 87.06 85 SER A CA 1
ATOM 642 C C . SER A 1 85 ? 1.353 -5.590 20.058 1.00 87.06 85 SER A C 1
ATOM 644 O O . SER A 1 85 ? 1.624 -5.711 21.250 1.00 87.06 85 SER A O 1
ATOM 646 N N . GLN A 1 86 ? 0.490 -4.670 19.615 1.00 86.94 86 GLN A N 1
ATOM 647 C CA . GLN A 1 86 ? -0.166 -3.668 20.460 1.00 86.94 86 GLN A CA 1
ATOM 648 C C . GLN A 1 86 ? -1.584 -4.070 20.885 1.00 86.94 86 GLN A C 1
ATOM 650 O O . GLN A 1 86 ? -2.304 -3.268 21.491 1.00 86.94 86 GLN A O 1
ATOM 655 N N . MET A 1 87 ? -2.019 -5.292 20.566 1.00 84.88 87 MET A N 1
ATOM 656 C CA . MET A 1 87 ? -3.333 -5.771 20.974 1.00 84.88 87 MET A CA 1
ATOM 657 C C . MET A 1 87 ? -3.415 -5.859 22.506 1.00 84.88 87 MET A C 1
ATOM 659 O O . MET A 1 87 ? -2.580 -6.506 23.138 1.00 84.88 87 MET A O 1
ATOM 663 N N . PRO A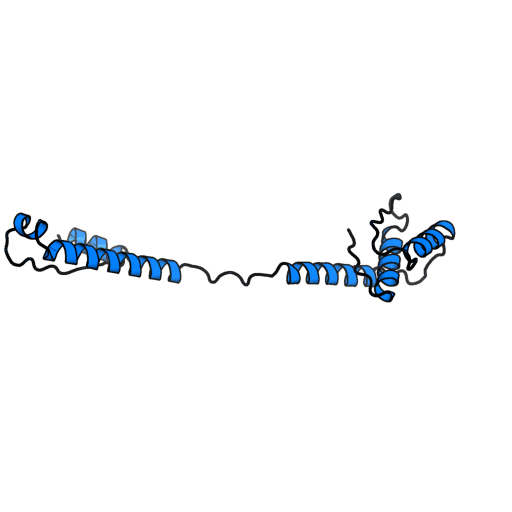 1 88 ? -4.425 -5.238 23.139 1.00 81.8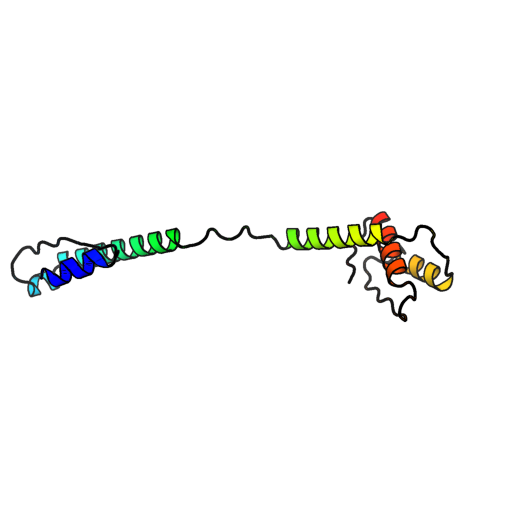8 88 PRO A N 1
ATOM 664 C CA . PRO A 1 88 ? -4.572 -5.323 24.582 1.00 81.88 88 PRO A CA 1
ATOM 665 C C . PRO A 1 88 ? -4.951 -6.750 24.995 1.00 81.88 88 PRO A C 1
ATOM 667 O O . PRO A 1 88 ? -5.922 -7.309 24.487 1.00 81.88 88 PRO A O 1
ATOM 670 N N . ASN A 1 89 ? -4.245 -7.298 25.991 1.00 84.25 89 ASN A N 1
ATOM 671 C CA . ASN A 1 89 ? -4.538 -8.617 26.578 1.00 84.25 89 ASN A CA 1
ATOM 672 C C . ASN A 1 89 ? -5.980 -8.733 27.097 1.00 84.25 89 ASN A C 1
ATOM 674 O O . ASN A 1 89 ? -6.567 -9.812 27.107 1.00 84.25 89 ASN A O 1
ATOM 678 N N . LYS A 1 90 ? -6.553 -7.613 27.548 1.00 86.62 90 LYS A N 1
ATOM 679 C CA . LYS A 1 90 ? -7.944 -7.507 27.981 1.00 86.62 90 LYS A CA 1
ATOM 680 C C . LYS A 1 90 ? -8.553 -6.233 27.412 1.00 86.62 90 LYS A C 1
ATOM 682 O O . LYS A 1 90 ? -8.044 -5.140 27.654 1.00 86.62 90 LYS A O 1
ATOM 687 N N . TRP A 1 91 ? -9.661 -6.373 26.689 1.00 88.75 91 TRP A N 1
ATOM 688 C CA . TRP A 1 91 ? -10.452 -5.226 26.256 1.00 88.75 91 TRP A CA 1
ATOM 689 C C . TRP A 1 91 ? -11.227 -4.652 27.444 1.00 88.75 91 TRP A C 1
ATOM 691 O O . TRP A 1 91 ? -11.886 -5.388 28.178 1.00 88.75 91 TRP A O 1
ATOM 701 N N . ILE A 1 92 ? -11.129 -3.339 27.644 1.00 88.50 92 ILE A N 1
ATOM 702 C CA . ILE A 1 92 ? -11.936 -2.621 28.631 1.00 88.50 92 ILE A CA 1
ATOM 703 C C . ILE A 1 92 ? -13.126 -2.040 27.885 1.00 88.50 92 ILE A C 1
ATOM 705 O O . ILE A 1 92 ? -12.951 -1.124 27.079 1.00 88.50 92 ILE A O 1
ATOM 709 N N . GLU A 1 93 ? -14.314 -2.570 28.165 1.00 88.12 93 GLU A N 1
ATOM 710 C CA . GLU A 1 93 ? -15.544 -2.123 27.521 1.00 88.12 93 GLU A CA 1
ATOM 711 C C . GLU A 1 93 ? -15.847 -0.658 27.836 1.00 88.12 93 GLU A C 1
ATOM 713 O O . GLU A 1 93 ? -15.753 -0.174 28.968 1.00 88.12 93 GLU A O 1
ATOM 718 N N . ARG A 1 94 ? -16.220 0.059 26.784 1.00 89.31 94 ARG A N 1
ATOM 719 C CA . ARG A 1 94 ? -16.619 1.459 26.781 1.00 89.31 94 ARG A CA 1
ATOM 720 C C . ARG A 1 94 ? -17.870 1.541 25.926 1.00 89.31 94 ARG A C 1
ATOM 722 O O . ARG A 1 94 ? -17.782 1.829 24.736 1.00 89.31 94 ARG A O 1
ATOM 729 N N . GLN A 1 95 ? -19.036 1.345 26.539 1.00 91.75 95 GLN A N 1
ATOM 730 C CA . GLN A 1 95 ? -20.324 1.175 25.850 1.00 91.75 95 GLN A CA 1
ATOM 731 C C . GLN A 1 95 ? -20.536 2.117 24.648 1.00 91.75 95 GLN A C 1
ATOM 733 O O . GLN A 1 95 ? -20.887 1.665 23.560 1.00 91.75 95 GLN A O 1
ATOM 738 N N . LYS A 1 96 ? -20.277 3.425 24.805 1.00 91.38 96 LYS A N 1
ATOM 739 C CA . LYS A 1 96 ? -20.426 4.413 23.718 1.00 91.38 96 LYS A CA 1
ATOM 740 C C . LYS A 1 96 ? -19.460 4.181 22.550 1.00 91.38 96 LYS A C 1
ATOM 742 O O . LYS A 1 96 ? -19.854 4.326 21.396 1.00 91.38 96 LYS A O 1
ATOM 747 N N . VAL A 1 97 ? -18.206 3.846 22.849 1.00 91.00 97 VAL A N 1
ATOM 748 C CA . VAL A 1 97 ? -17.167 3.578 21.845 1.00 91.00 97 VAL A CA 1
ATOM 749 C C . VAL A 1 97 ? -17.449 2.250 21.159 1.00 91.00 97 VAL A C 1
ATOM 751 O O . VAL A 1 97 ? -17.483 2.204 19.935 1.00 91.00 97 VAL A O 1
ATOM 754 N N . ASP A 1 98 ? -17.737 1.205 21.931 1.00 91.50 98 ASP A N 1
ATOM 755 C CA . ASP A 1 98 ? -17.991 -0.136 21.405 1.00 91.50 98 ASP A CA 1
ATOM 756 C C . ASP A 1 98 ? -19.223 -0.152 20.495 1.00 91.50 98 ASP A C 1
ATOM 758 O O . ASP A 1 98 ? -19.178 -0.709 19.402 1.00 91.50 98 ASP A O 1
ATOM 762 N N . THR A 1 99 ? -20.291 0.560 20.871 1.00 93.69 99 THR A N 1
ATOM 763 C CA . THR A 1 99 ? -21.478 0.721 20.013 1.00 93.69 99 THR A CA 1
ATOM 764 C C . THR A 1 99 ? -21.121 1.392 18.683 1.00 93.69 99 THR A C 1
ATOM 766 O O . THR A 1 99 ? -21.605 0.991 17.624 1.00 93.69 99 THR A O 1
ATOM 769 N N . LYS A 1 100 ? -20.241 2.403 18.707 1.00 92.12 100 LYS A N 1
ATOM 770 C CA . LYS A 1 100 ? -19.801 3.090 17.488 1.00 92.12 100 LYS A CA 1
ATOM 771 C C . LYS A 1 100 ? -18.930 2.185 16.614 1.00 92.12 100 LYS A C 1
ATOM 773 O O . LYS A 1 100 ? -19.141 2.147 15.405 1.00 92.12 100 LYS A O 1
ATOM 778 N N . VAL A 1 101 ? -18.031 1.412 17.220 1.00 91.62 101 VAL A N 1
ATOM 779 C CA . VAL A 1 101 ? -17.222 0.402 16.523 1.00 91.62 101 VAL A CA 1
ATOM 780 C C . VAL A 1 101 ? -18.116 -0.615 15.824 1.00 91.62 101 VAL A C 1
ATOM 782 O O . VAL A 1 101 ? -17.948 -0.839 14.631 1.00 91.62 101 VAL A O 1
ATOM 785 N N . GLN A 1 102 ? -19.119 -1.162 16.515 1.00 91.69 102 GLN A N 1
ATOM 786 C CA . GLN A 1 102 ? -20.066 -2.098 15.902 1.00 91.69 102 GLN A CA 1
ATOM 787 C C . GLN A 1 102 ? -20.835 -1.464 14.737 1.00 91.69 102 GLN A C 1
ATOM 789 O O . GLN A 1 102 ? -21.050 -2.116 13.720 1.00 91.69 102 GLN A O 1
ATOM 794 N N . SER A 1 103 ? -21.181 -0.174 14.832 1.00 91.94 103 SER A N 1
ATOM 795 C CA . SER A 1 103 ? -21.824 0.531 13.716 1.00 91.94 103 SER A CA 1
ATOM 796 C C . SER A 1 103 ? -20.928 0.630 12.476 1.00 91.94 103 SER A C 1
ATOM 798 O O . SER A 1 103 ? -21.436 0.531 11.365 1.00 91.94 103 SER A O 1
ATOM 800 N N . TRP A 1 104 ? -19.608 0.767 12.650 1.00 90.81 104 TRP A N 1
ATOM 801 C CA . TRP A 1 104 ? -18.639 0.781 11.547 1.00 90.81 104 TRP A CA 1
ATOM 802 C C . TRP A 1 104 ? -18.402 -0.600 10.937 1.00 90.81 104 TRP A C 1
ATOM 804 O O . TRP A 1 104 ? -18.040 -0.692 9.771 1.00 90.81 104 TRP A O 1
ATOM 814 N N . LEU A 1 105 ? -18.624 -1.659 11.718 1.00 90.56 105 LEU A N 1
ATOM 815 C CA . LEU A 1 105 ? -18.521 -3.051 11.282 1.00 90.56 105 LEU A CA 1
ATOM 816 C C . LEU A 1 105 ? -19.812 -3.566 10.629 1.00 90.56 105 LEU A C 1
ATOM 818 O O . LEU A 1 105 ? -19.882 -4.744 10.298 1.00 90.56 105 LEU A O 1
ATOM 822 N N . SER A 1 106 ? -20.842 -2.735 10.472 1.00 89.38 106 SER A N 1
ATOM 823 C CA . SER A 1 106 ? -22.086 -3.116 9.801 1.00 89.38 106 SER A CA 1
ATOM 824 C C . SER A 1 106 ? -21.828 -3.525 8.348 1.00 89.38 106 SER A C 1
ATOM 826 O O . SER A 1 106 ? -21.158 -2.800 7.617 1.00 89.38 106 SER A O 1
ATOM 828 N N . ASP A 1 107 ? -22.434 -4.628 7.898 1.00 83.75 107 ASP A N 1
ATOM 829 C CA . ASP A 1 107 ? -22.278 -5.134 6.520 1.00 83.75 107 ASP A CA 1
ATOM 830 C C . ASP A 1 107 ? -22.848 -4.172 5.455 1.00 83.75 107 ASP A C 1
ATOM 832 O O . ASP A 1 107 ? -22.570 -4.296 4.264 1.00 83.75 107 ASP A O 1
ATOM 836 N N . ASN A 1 108 ? -23.608 -3.158 5.882 1.00 88.00 108 ASN A N 1
ATOM 837 C CA . ASN A 1 108 ? -24.095 -2.087 5.015 1.00 88.00 108 ASN A CA 1
ATOM 838 C C . ASN A 1 108 ? -22.988 -1.096 4.604 1.00 88.00 108 ASN A C 1
ATOM 840 O O . ASN A 1 108 ? -23.191 -0.293 3.690 1.00 88.00 108 ASN A O 1
ATOM 844 N N . ILE A 1 109 ? -21.827 -1.115 5.268 1.00 86.81 109 ILE A N 1
ATOM 845 C CA . ILE A 1 109 ? -20.708 -0.208 5.002 1.00 86.81 109 ILE A CA 1
ATOM 846 C C . ILE A 1 109 ? -19.674 -0.927 4.135 1.00 86.81 109 ILE A C 1
ATOM 848 O O . ILE A 1 109 ? -18.939 -1.787 4.604 1.00 86.81 109 ILE A O 1
ATOM 852 N N . LYS A 1 110 ? -19.578 -0.529 2.861 1.00 87.50 110 LYS A N 1
ATOM 853 C CA . LYS A 1 110 ? -18.584 -1.083 1.920 1.00 87.50 110 LYS A CA 1
ATOM 854 C C . LYS A 1 110 ? -17.182 -0.492 2.092 1.00 87.50 110 LYS A C 1
ATOM 856 O O . LYS A 1 110 ? -16.193 -1.141 1.779 1.00 87.50 110 LYS A O 1
ATOM 861 N N . SER A 1 111 ? -17.102 0.759 2.536 1.00 90.12 111 SER A N 1
ATOM 862 C CA . SER A 1 111 ? -15.850 1.489 2.739 1.00 90.12 111 SER A CA 1
ATOM 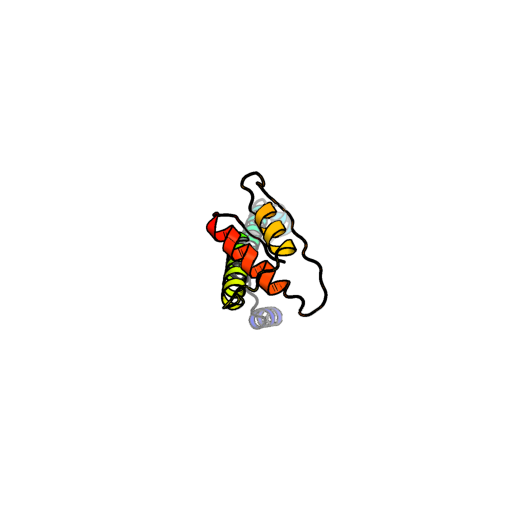863 C C . SER A 1 111 ? -16.090 2.666 3.675 1.00 90.12 111 SER A C 1
ATOM 865 O O . SER A 1 111 ? -17.117 3.337 3.556 1.00 90.12 111 SER A O 1
ATOM 86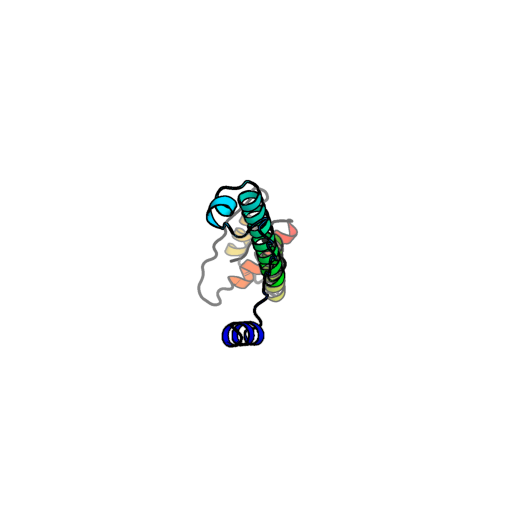7 N N . ALA A 1 112 ? -15.138 2.963 4.554 1.00 89.62 112 ALA A N 1
ATOM 868 C CA . ALA A 1 112 ? -15.215 4.118 5.440 1.00 89.62 112 ALA A CA 1
ATOM 869 C C . ALA A 1 112 ? -13.829 4.714 5.698 1.00 89.62 112 ALA A C 1
ATOM 871 O O . ALA A 1 112 ? -12.840 3.993 5.799 1.00 89.62 112 ALA A O 1
ATOM 872 N N . TYR A 1 113 ? -13.786 6.037 5.860 1.00 92.06 113 TYR A N 1
ATOM 873 C CA . TYR A 1 113 ? -12.656 6.732 6.465 1.00 92.06 113 TYR A CA 1
ATOM 874 C C . TYR A 1 113 ? -13.022 7.082 7.906 1.00 92.06 113 TYR A C 1
ATOM 876 O O . TYR A 1 113 ? -14.022 7.762 8.149 1.00 92.06 113 TYR A O 1
ATOM 884 N N . ILE A 1 114 ? -12.233 6.594 8.860 1.00 91.31 114 ILE A N 1
ATOM 885 C CA . ILE A 1 114 ? -12.513 6.741 10.288 1.00 91.31 114 ILE A CA 1
ATOM 886 C C . ILE A 1 114 ? -11.376 7.537 10.915 1.00 91.31 114 ILE A C 1
ATOM 888 O O . ILE A 1 114 ? -10.234 7.092 10.943 1.00 91.31 114 ILE A O 1
ATOM 892 N N . HIS A 1 115 ? -11.713 8.706 11.452 1.00 92.81 115 HIS A N 1
ATOM 893 C CA . HIS A 1 115 ? -10.781 9.548 12.188 1.00 92.81 115 HIS A CA 1
ATOM 894 C C . HIS A 1 115 ? -11.111 9.503 13.683 1.00 92.81 115 HIS A C 1
ATOM 896 O O . HIS A 1 115 ? -12.230 9.827 14.088 1.00 92.81 115 HIS A O 1
ATOM 902 N N . ILE A 1 116 ? -10.149 9.074 14.504 1.00 92.12 116 ILE A N 1
ATOM 903 C CA . ILE A 1 116 ? -10.321 8.903 15.952 1.00 92.12 116 ILE A CA 1
ATOM 904 C C . ILE A 1 116 ? -9.558 10.011 16.678 1.00 92.12 116 ILE A C 1
ATOM 906 O O . ILE A 1 116 ? -8.331 10.004 16.730 1.00 92.12 116 ILE A O 1
ATOM 910 N N . ASN A 1 117 ? -10.305 10.921 17.303 1.00 93.19 117 ASN A N 1
ATOM 911 C CA . ASN A 1 117 ? -9.761 12.042 18.067 1.00 93.19 117 ASN A CA 1
ATOM 912 C C . ASN A 1 117 ? -9.793 11.780 19.575 1.00 93.19 117 ASN A C 1
ATOM 914 O O . ASN A 1 117 ? -10.722 11.168 20.099 1.00 93.19 117 ASN A O 1
ATOM 918 N N . GLY A 1 118 ? -8.793 12.297 20.287 1.00 91.12 118 GLY A N 1
ATOM 919 C CA . GLY A 1 118 ? -8.690 12.206 21.743 1.00 91.12 118 GLY A CA 1
ATOM 920 C C . GLY A 1 118 ? -7.318 12.655 22.239 1.00 91.12 118 GLY A C 1
ATOM 921 O O . GLY A 1 118 ? -6.363 12.682 21.464 1.00 91.12 118 GLY A O 1
ATOM 922 N N . GLY A 1 119 ? -7.208 12.977 23.529 1.00 92.88 119 GLY A N 1
ATOM 923 C CA . GLY A 1 119 ? -5.941 13.383 24.149 1.00 92.88 119 GLY A CA 1
ATOM 924 C C . GLY A 1 119 ? -4.897 12.264 24.197 1.00 92.88 119 GLY A C 1
ATOM 925 O O . GLY A 1 119 ? -5.164 11.115 23.812 1.00 92.88 119 GLY A O 1
ATOM 926 N N . ASP A 1 120 ? -3.702 12.585 24.673 1.00 92.56 120 ASP A N 1
ATOM 927 C CA . ASP A 1 120 ? -2.638 11.599 24.860 1.00 92.56 120 ASP A CA 1
ATOM 928 C C . ASP A 1 120 ? -3.055 10.520 25.862 1.00 92.56 120 ASP A C 1
ATOM 930 O O . ASP A 1 120 ? -3.879 10.748 26.746 1.00 92.56 120 ASP A O 1
ATOM 934 N N . ALA A 1 121 ? -2.564 9.296 25.651 1.00 88.31 121 ALA A N 1
ATOM 935 C CA . ALA A 1 121 ? -2.912 8.113 26.446 1.00 88.31 121 ALA A CA 1
ATOM 936 C C . ALA A 1 121 ? -4.423 7.768 26.549 1.00 88.31 121 ALA A C 1
ATOM 938 O O . ALA A 1 121 ? -4.808 6.902 27.328 1.00 88.31 121 ALA A O 1
ATOM 939 N N . SER A 1 122 ? -5.300 8.341 25.713 1.00 89.75 122 SER A N 1
ATOM 940 C CA . SER A 1 122 ? -6.750 8.030 25.720 1.00 89.75 122 SER A CA 1
ATOM 941 C C . SER A 1 122 ? -7.127 6.637 25.174 1.00 89.75 122 SER A C 1
ATOM 943 O O . SER A 1 122 ? -8.295 6.229 25.202 1.00 89.75 122 SER A O 1
ATOM 945 N N . GLY A 1 123 ? -6.145 5.868 24.694 1.00 89.75 123 GLY A N 1
ATOM 946 C CA . GLY A 1 123 ? -6.345 4.521 24.149 1.00 89.75 123 GLY A CA 1
ATOM 947 C C . GLY A 1 123 ? -6.720 4.479 22.665 1.00 89.75 123 GLY A C 1
ATOM 948 O O . GLY A 1 123 ? -7.205 3.450 22.202 1.00 89.75 123 GLY A O 1
ATOM 949 N N . LYS A 1 124 ? -6.485 5.562 21.909 1.00 91.62 124 LYS A N 1
ATOM 950 C CA . LYS A 1 124 ? -6.731 5.614 20.452 1.00 91.62 124 LYS A CA 1
ATOM 951 C C . LYS A 1 124 ? -6.000 4.498 19.708 1.00 91.62 124 LYS A C 1
ATOM 953 O O . LYS A 1 124 ? -6.612 3.799 18.914 1.00 91.62 124 LYS A O 1
ATOM 958 N N . THR A 1 125 ? -4.724 4.283 20.026 1.00 90.69 125 THR A N 1
ATOM 959 C CA . THR A 1 125 ? -3.905 3.229 19.413 1.00 90.69 125 THR A CA 1
ATOM 960 C C . THR A 1 125 ? -4.494 1.844 19.665 1.00 90.69 125 THR A C 1
ATOM 962 O O . THR A 1 125 ? -4.672 1.078 18.724 1.00 90.69 125 THR A O 1
ATOM 965 N N . ALA A 1 126 ? -4.891 1.547 20.908 1.00 90.50 126 ALA A N 1
ATOM 966 C CA . ALA A 1 126 ? -5.526 0.274 21.250 1.00 90.50 126 ALA A CA 1
ATOM 967 C C . ALA A 1 126 ? -6.860 0.078 20.507 1.00 90.50 126 ALA A C 1
ATOM 969 O O . ALA A 1 126 ? -7.147 -1.018 20.031 1.00 90.50 126 ALA A O 1
ATOM 970 N N . LEU A 1 127 ? -7.656 1.145 20.362 1.00 91.88 127 LEU A N 1
ATOM 971 C CA . LEU A 1 127 ? -8.904 1.124 19.599 1.00 91.88 127 LEU A CA 1
ATOM 972 C C . LEU A 1 127 ? -8.664 0.860 18.105 1.00 91.88 127 LEU A C 1
ATOM 974 O O . LEU A 1 127 ? -9.370 0.047 17.516 1.00 91.88 127 LEU A O 1
ATOM 978 N N . ILE A 1 128 ? -7.659 1.502 17.505 1.00 92.19 128 ILE A N 1
ATOM 979 C CA . ILE A 1 128 ? -7.273 1.299 16.101 1.00 92.19 128 ILE A CA 1
ATOM 980 C C . ILE A 1 128 ? -6.806 -0.143 15.871 1.00 92.19 128 ILE A C 1
ATOM 982 O O . ILE A 1 128 ? -7.270 -0.790 14.934 1.00 92.19 128 ILE A O 1
ATOM 986 N N . CYS A 1 129 ? -5.949 -0.674 16.747 1.00 91.31 129 CYS A N 1
ATOM 987 C CA . CYS A 1 129 ? -5.462 -2.053 16.645 1.00 91.31 129 CYS A CA 1
ATOM 988 C C . CYS A 1 129 ? -6.614 -3.060 16.778 1.00 91.31 129 CYS A C 1
ATOM 990 O O . CYS A 1 129 ? -6.721 -3.999 15.989 1.00 91.31 129 CYS A O 1
ATOM 992 N N . ARG A 1 130 ? -7.541 -2.815 17.716 1.00 89.94 130 ARG A N 1
ATOM 993 C CA . ARG A 1 130 ? -8.746 -3.635 17.884 1.00 89.94 130 ARG A CA 1
ATOM 994 C C . ARG A 1 130 ? -9.647 -3.586 16.652 1.00 89.94 130 ARG A C 1
ATOM 996 O O . ARG A 1 130 ? -10.105 -4.633 16.205 1.00 89.94 130 ARG A O 1
ATOM 1003 N N . LEU A 1 131 ? -9.890 -2.397 16.100 1.00 91.06 131 LEU A N 1
ATOM 1004 C CA . LEU A 1 131 ? -10.711 -2.220 14.902 1.00 91.06 131 LEU A CA 1
ATOM 1005 C C . LEU A 1 131 ? -10.092 -2.927 13.691 1.00 91.06 131 LEU A C 1
ATOM 1007 O O . LEU A 1 131 ? -10.807 -3.626 12.980 1.00 91.06 131 LEU A O 1
ATOM 1011 N N . ARG A 1 132 ? -8.772 -2.810 13.495 1.00 90.50 132 ARG A N 1
ATOM 1012 C CA . ARG A 1 132 ? -8.041 -3.528 12.439 1.00 90.50 132 ARG A CA 1
ATOM 1013 C C . ARG A 1 132 ? -8.219 -5.039 12.573 1.00 90.50 132 ARG A C 1
ATOM 1015 O O . ARG A 1 132 ? -8.586 -5.679 11.597 1.00 90.50 132 ARG A O 1
ATOM 1022 N N . SER A 1 133 ? -8.050 -5.588 13.778 1.00 88.94 133 SER A N 1
ATOM 1023 C CA . SER A 1 133 ? -8.251 -7.020 14.042 1.00 88.94 133 SER A CA 1
ATOM 1024 C C . SER A 1 133 ? -9.681 -7.485 13.725 1.00 88.94 133 SER A C 1
ATOM 1026 O O . SER A 1 133 ? -9.860 -8.523 13.094 1.00 88.94 133 SER A O 1
ATOM 1028 N N . LEU A 1 134 ? -10.702 -6.707 14.103 1.00 90.44 134 LEU A N 1
ATOM 1029 C CA . LEU A 1 134 ? -12.105 -7.031 13.807 1.00 90.44 134 LEU A CA 1
ATOM 1030 C C . LEU A 1 134 ? -12.426 -6.949 12.306 1.00 90.44 134 LEU A C 1
ATOM 1032 O O . LEU A 1 134 ? -13.181 -7.770 11.795 1.00 90.44 134 LEU A O 1
ATOM 1036 N N . LEU A 1 135 ? -11.851 -5.979 11.593 1.00 90.38 135 LEU A N 1
ATOM 1037 C CA . LEU A 1 135 ? -12.023 -5.823 10.146 1.00 90.38 135 LEU A CA 1
ATOM 1038 C C . LEU A 1 135 ? -11.295 -6.919 9.355 1.00 90.38 135 LEU A C 1
ATOM 1040 O O . LEU A 1 135 ? -11.829 -7.408 8.364 1.00 90.38 135 LEU A O 1
ATOM 1044 N N . GLN A 1 136 ? -10.121 -7.357 9.814 1.00 85.88 136 GLN A N 1
ATOM 1045 C CA . GLN A 1 136 ? -9.403 -8.486 9.215 1.00 85.88 136 GLN A CA 1
ATOM 1046 C C . GLN A 1 136 ? -10.195 -9.795 9.307 1.00 85.88 136 GLN A C 1
ATOM 1048 O O . GLN A 1 136 ? -10.174 -10.576 8.366 1.00 85.88 136 GLN A O 1
ATOM 1053 N N . GLN A 1 137 ? -10.953 -10.017 10.388 1.00 87.44 137 GLN A N 1
ATOM 1054 C CA . GLN A 1 137 ? -11.860 -11.173 10.503 1.00 87.44 137 GLN A CA 1
ATOM 1055 C C . GLN A 1 137 ? -13.013 -11.148 9.486 1.00 87.44 137 GLN A C 1
ATOM 1057 O O . GLN A 1 137 ? -13.671 -12.165 9.287 1.00 87.44 137 GLN A O 1
ATOM 1062 N N . LYS A 1 138 ? -13.275 -9.990 8.872 1.00 87.56 138 LYS A N 1
ATOM 1063 C CA . LYS A 1 138 ? -14.281 -9.787 7.825 1.00 87.56 138 LYS A CA 1
ATOM 1064 C C . LYS A 1 138 ? -13.666 -9.668 6.425 1.00 87.56 138 LYS A C 1
ATOM 1066 O O . LYS A 1 138 ? -14.316 -9.124 5.535 1.00 87.56 138 LYS A O 1
ATOM 1071 N N . ASP A 1 139 ? -12.410 -10.082 6.247 1.00 84.06 139 ASP A N 1
ATOM 1072 C CA . ASP A 1 139 ? -11.664 -9.967 4.986 1.00 84.06 139 ASP A CA 1
ATOM 1073 C C . ASP A 1 139 ? -11.641 -8.536 4.410 1.00 84.06 139 ASP A C 1
ATOM 1075 O O . ASP A 1 139 ? -11.561 -8.315 3.199 1.00 84.06 139 ASP A O 1
ATOM 1079 N N . CYS A 1 140 ? -11.721 -7.525 5.281 1.00 85.25 140 CYS A N 1
ATOM 1080 C CA . CYS A 1 140 ? -11.662 -6.131 4.868 1.00 85.25 140 CYS A CA 1
ATOM 1081 C C . CYS A 1 140 ? -10.208 -5.696 4.661 1.00 85.25 140 CYS A C 1
ATOM 1083 O O . CYS A 1 140 ? -9.332 -5.973 5.481 1.00 85.25 140 CYS A O 1
ATOM 1085 N N . TYR A 1 141 ? -9.969 -4.919 3.606 1.00 83.75 141 TYR A N 1
ATOM 1086 C CA . TYR A 1 141 ? -8.696 -4.232 3.410 1.00 83.75 141 TYR A CA 1
ATOM 1087 C C . TYR A 1 141 ? -8.611 -2.995 4.319 1.00 83.75 141 TYR A C 1
ATOM 1089 O O . TYR A 1 141 ? -9.496 -2.137 4.283 1.00 83.75 141 TYR A O 1
ATOM 1097 N N . VAL A 1 142 ? -7.557 -2.896 5.140 1.00 85.62 142 VAL A N 1
ATOM 1098 C CA . VAL A 1 142 ? -7.420 -1.849 6.169 1.00 85.62 142 VAL A CA 1
ATOM 1099 C C . VAL A 1 142 ? -6.100 -1.103 6.027 1.00 85.62 142 VAL A C 1
ATOM 1101 O O . VAL A 1 142 ? -5.029 -1.657 6.253 1.00 85.62 142 VAL A O 1
ATOM 1104 N N . ILE A 1 143 ? -6.190 0.201 5.772 1.00 83.44 143 ILE A N 1
ATOM 1105 C CA . ILE A 1 143 ? -5.050 1.117 5.846 1.00 83.44 143 ILE A CA 1
ATOM 1106 C C . ILE A 1 143 ? -5.118 1.861 7.180 1.00 83.44 143 ILE A C 1
ATOM 1108 O O . ILE A 1 143 ? -6.153 2.429 7.530 1.00 83.44 143 ILE A O 1
ATOM 1112 N N . THR A 1 144 ? -4.013 1.874 7.921 1.00 83.12 144 THR A N 1
ATOM 1113 C CA . THR A 1 144 ? -3.880 2.607 9.185 1.00 83.12 144 THR A CA 1
ATOM 1114 C C . THR A 1 144 ? -2.831 3.700 9.011 1.00 83.12 144 THR A C 1
ATOM 1116 O O . THR A 1 144 ? -1.743 3.413 8.526 1.00 83.12 144 THR A O 1
ATOM 1119 N N . ARG A 1 145 ? -3.163 4.941 9.380 1.00 74.81 145 ARG A N 1
ATOM 1120 C CA . ARG A 1 145 ? -2.279 6.112 9.318 1.00 74.81 145 ARG A CA 1
ATOM 1121 C C . ARG A 1 145 ? -2.333 6.884 10.626 1.00 74.81 145 ARG A C 1
ATOM 1123 O O . ARG A 1 145 ? -3.412 6.849 11.261 1.00 74.81 145 ARG A O 1
#

Radius of gyration: 36.31 Å; chains: 1; bounding box: 80×29×84 Å

Secondary structure (DSSP, 8-state):
-HHHHHHHHHTT----------SSS-HHHHHTSHHHHHHHHHHHHHHHHHHHHHHHHHSPPPPP---HHHHHHHHHHHHHHHHHHT--SS----HHHHHHHHHHT-TT-S---------TTSSHHHHHHHHHHHHHTTT------

Sequence (145 aa):
MEALKNAISESGASTIALSVQPQGDDIEAWLQSRAHDKYIDSFTHLVIDRLRNLISSIAAPPAPSISASMIAKKEDDLHVEFATSQMPNKWIERQKVDTKVQSWLSDNIKSAYIHINGGDASGKTALICRLRSLLQQKDCYVITR

Organism: Ascaris lumbricoides (NCBI:txid6252)